Protein AF-A0A382FYE3-F1 (afdb_monomer)

Secondary structure (DSSP, 8-state):
-EEETTTEEEE--TTTTTEEEETTTTEEEEE-TT--SSEEEEETTTTEEEEE---

Organism: NCBI:txid408172

Solvent-accessible surface area (backbone atoms only — not comparable to full-atom values): 3267 Å² total; per-residue (Å²): 111,48,80,39,98,88,68,40,46,31,36,62,48,90,88,45,56,59,38,33,39,25,64,83,76,74,35,49,31,36,50,42,86,87,42,81,79,46,36,34,32,37,33,64,84,79,73,41,80,47,76,47,66,84,128

Mean predicted aligned error: 3.89 Å

Structure (mmCIF, N/CA/C/O backbone):
data_AF-A0A382FYE3-F1
#
_entry.id   AF-A0A382FYE3-F1
#
loop_
_atom_site.group_PDB
_atom_site.id
_atom_site.type_symbol
_atom_site.label_atom_id
_atom_site.label_alt_id
_atom_site.label_comp_id
_atom_site.label_asym_id
_atom_site.label_entity_id
_atom_site.label_seq_id
_atom_site.pdbx_PDB_ins_code
_atom_site.Cartn_x
_atom_site.Cartn_y
_atom_site.Cartn_z
_atom_site.occupancy
_atom_site.B_iso_or_equiv
_atom_site.auth_seq_id
_atom_site.auth_comp_id
_atom_site.auth_asym_id
_atom_site.auth_atom_id
_atom_site.pdbx_PDB_model_num
ATOM 1 N N . TRP A 1 1 ? -3.604 -3.747 -8.937 1.00 86.88 1 TRP A N 1
ATOM 2 C CA . TRP A 1 1 ? -3.579 -2.307 -8.626 1.00 86.88 1 TRP A CA 1
ATOM 3 C C . TRP A 1 1 ? -4.891 -1.934 -7.976 1.00 86.88 1 TRP A C 1
ATOM 5 O O . TRP A 1 1 ? -5.920 -2.434 -8.410 1.00 86.88 1 TRP A O 1
ATOM 15 N N . LEU A 1 2 ? -4.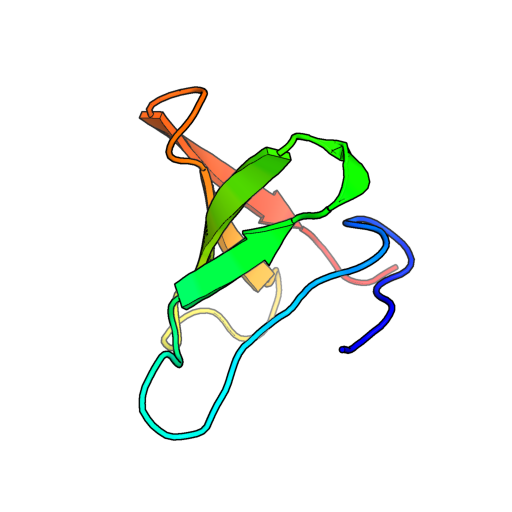846 -1.119 -6.932 1.00 91.25 2 LEU A N 1
ATOM 16 C CA . LEU A 1 2 ? -6.003 -0.581 -6.228 1.00 91.25 2 LEU A CA 1
ATOM 17 C C . LEU A 1 2 ? -5.738 0.895 -5.935 1.00 91.25 2 LEU A C 1
ATOM 19 O O . LEU A 1 2 ? -4.603 1.265 -5.645 1.00 91.25 2 LEU A O 1
ATOM 23 N N . HIS A 1 3 ? -6.761 1.728 -6.058 1.00 89.88 3 HIS A N 1
ATOM 24 C CA . HIS A 1 3 ? -6.655 3.149 -5.758 1.00 89.88 3 HIS A CA 1
ATOM 25 C C . HIS A 1 3 ? -7.270 3.418 -4.386 1.00 89.88 3 HIS A C 1
ATOM 27 O O . HIS A 1 3 ? -8.423 3.062 -4.148 1.00 89.88 3 HIS A O 1
ATOM 33 N N . ASP A 1 4 ? -6.504 4.037 -3.497 1.00 89.50 4 ASP A N 1
ATOM 34 C CA 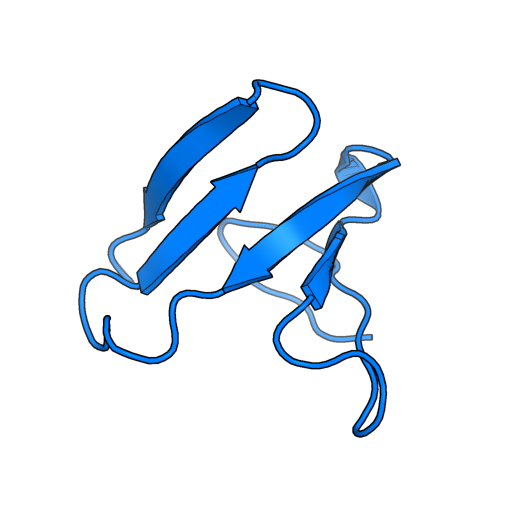. ASP A 1 4 ? -6.964 4.536 -2.205 1.00 89.50 4 ASP A CA 1
ATOM 35 C C . ASP A 1 4 ? -6.872 6.067 -2.200 1.00 89.50 4 ASP A C 1
ATOM 37 O O . ASP A 1 4 ? -5.888 6.634 -2.663 1.00 89.50 4 ASP A O 1
ATOM 41 N N . ASN A 1 5 ? -7.888 6.759 -1.686 1.00 88.88 5 ASN A N 1
ATOM 42 C CA . ASN A 1 5 ? -7.931 8.224 -1.756 1.00 88.88 5 ASN A CA 1
ATOM 43 C C . ASN A 1 5 ? -6.858 8.915 -0.894 1.00 88.88 5 ASN A C 1
ATOM 45 O O . ASN A 1 5 ? -6.519 10.064 -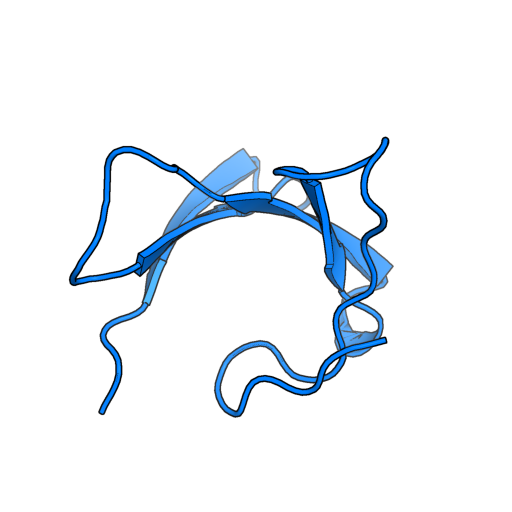1.158 1.00 88.88 5 ASN A O 1
ATOM 49 N N . GLN A 1 6 ? -6.325 8.237 0.125 1.00 88.12 6 GLN A N 1
ATOM 50 C CA . GLN A 1 6 ? -5.314 8.778 1.038 1.00 88.12 6 GLN A CA 1
ATOM 51 C C . GLN A 1 6 ? -3.907 8.289 0.671 1.00 88.12 6 GLN A C 1
ATOM 53 O O . GLN A 1 6 ? -2.935 9.030 0.806 1.00 88.12 6 GLN A O 1
ATOM 58 N N . LEU A 1 7 ? -3.787 7.052 0.181 1.00 88.06 7 LEU A N 1
ATOM 59 C CA . LEU A 1 7 ? -2.511 6.427 -0.179 1.00 88.06 7 LEU A CA 1
ATOM 60 C C . LEU A 1 7 ? -2.206 6.443 -1.689 1.00 88.06 7 LEU A C 1
ATOM 62 O O . LEU A 1 7 ? -1.079 6.148 -2.089 1.00 88.06 7 LEU A O 1
ATOM 66 N N . GLY A 1 8 ? -3.158 6.804 -2.542 1.00 91.94 8 GLY A N 1
ATOM 67 C CA . GLY A 1 8 ? -3.017 6.767 -3.996 1.00 91.94 8 GLY A CA 1
ATOM 68 C C . GLY A 1 8 ? -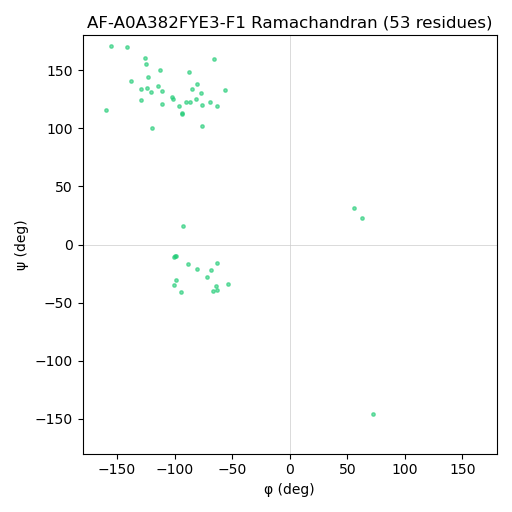3.017 5.343 -4.555 1.00 91.94 8 GLY A C 1
ATOM 69 O O . GLY A 1 8 ? -3.700 4.448 -4.053 1.00 91.94 8 GLY A O 1
ATOM 70 N N . TRP A 1 9 ? -2.250 5.117 -5.623 1.00 94.25 9 TRP A N 1
ATOM 71 C CA . TRP A 1 9 ? -2.165 3.806 -6.262 1.00 94.25 9 TRP A CA 1
ATOM 72 C C . TRP A 1 9 ? -1.306 2.834 -5.460 1.00 94.25 9 TRP A C 1
ATOM 74 O O . TRP A 1 9 ? -0.102 3.034 -5.281 1.00 94.25 9 TRP A O 1
ATOM 84 N N . LEU A 1 10 ? -1.931 1.739 -5.042 1.00 94.75 10 LEU A N 1
ATOM 85 C CA . LEU A 1 10 ? -1.297 0.620 -4.372 1.00 94.75 10 LEU A CA 1
ATOM 86 C C . LEU A 1 10 ? -1.320 -0.635 -5.253 1.00 94.75 10 LEU A C 1
ATOM 88 O O . LEU A 1 10 ? -2.234 -0.875 -6.048 1.00 94.75 10 LEU A O 1
ATOM 92 N N . TRP A 1 11 ? -0.322 -1.487 -5.082 1.00 94.81 11 TRP A N 1
ATOM 93 C CA . TRP A 1 11 ? -0.249 -2.804 -5.691 1.00 94.81 11 TRP A CA 1
ATOM 94 C C . TRP A 1 11 ? -0.065 -3.873 -4.621 1.00 94.81 11 TRP A C 1
ATOM 96 O O . TRP A 1 11 ? 0.740 -3.732 -3.707 1.00 94.81 11 TRP A O 1
ATOM 106 N N . THR A 1 12 ? -0.821 -4.957 -4.737 1.00 95.88 12 THR A N 1
ATOM 107 C CA . THR A 1 12 ? -0.656 -6.169 -3.934 1.00 95.88 12 THR A CA 1
ATOM 108 C C . THR A 1 12 ? -1.231 -7.356 -4.707 1.00 95.88 12 THR A C 1
ATOM 110 O O . THR A 1 12 ? -1.879 -7.177 -5.744 1.00 95.88 12 THR A O 1
ATOM 113 N N . SER A 1 13 ? -0.997 -8.561 -4.203 1.00 93.88 13 SER A N 1
ATOM 114 C CA . SER A 1 13 ? -1.521 -9.824 -4.725 1.00 93.88 13 SER A CA 1
ATOM 115 C C . SER A 1 13 ? -1.884 -10.747 -3.559 1.00 93.88 13 SER A C 1
ATOM 117 O O . SER A 1 13 ? -1.506 -10.473 -2.420 1.00 93.88 13 SER A O 1
ATOM 119 N N . SER A 1 14 ? -2.559 -11.868 -3.824 1.00 92.88 14 SER A N 1
ATOM 120 C CA . SER A 1 14 ? -2.853 -12.894 -2.808 1.00 92.88 14 SER A CA 1
ATOM 121 C C . SER A 1 14 ? -1.610 -13.379 -2.057 1.00 92.88 14 SER A C 1
ATOM 123 O O . SER A 1 14 ? -1.687 -13.677 -0.871 1.00 92.88 14 SER A O 1
ATOM 125 N N . ASN A 1 15 ? -0.462 -13.429 -2.736 1.00 95.00 15 ASN A N 1
ATOM 126 C CA . ASN A 1 15 ? 0.807 -13.896 -2.177 1.00 95.00 15 ASN A CA 1
ATOM 127 C C . ASN A 1 15 ? 1.602 -12.774 -1.494 1.00 95.00 15 ASN A C 1
ATOM 129 O O . ASN A 1 15 ? 2.533 -13.052 -0.745 1.00 95.00 15 ASN A O 1
ATOM 133 N N . THR A 1 16 ? 1.269 -11.513 -1.774 1.00 93.25 16 THR A N 1
ATOM 134 C CA . THR A 1 16 ? 1.977 -10.337 -1.244 1.00 93.25 16 THR A CA 1
ATOM 135 C C . THR A 1 16 ? 1.251 -9.729 -0.048 1.00 93.25 16 THR A C 1
ATOM 137 O O . THR A 1 16 ? 1.890 -9.184 0.853 1.00 93.25 16 THR A O 1
ATOM 140 N N . TYR A 1 17 ? -0.078 -9.835 -0.011 1.00 91.75 17 TYR A N 1
ATOM 141 C CA . TYR A 1 17 ? -0.893 -9.333 1.086 1.00 91.75 17 TYR A CA 1
ATOM 142 C C . TYR A 1 17 ? -0.437 -9.946 2.425 1.00 91.75 17 TYR A C 1
ATOM 144 O O . TYR A 1 17 ? -0.243 -11.161 2.506 1.00 91.75 17 TYR A O 1
ATOM 152 N N . PRO A 1 18 ? -0.260 -9.147 3.494 1.00 94.38 18 PRO A N 1
ATOM 153 C CA . PRO A 1 18 ? -0.721 -7.763 3.680 1.00 94.38 18 PRO A CA 1
ATOM 154 C C . PRO A 1 18 ? 0.272 -6.649 3.287 1.00 94.38 18 PRO A C 1
ATOM 156 O O . PRO A 1 18 ? 0.067 -5.497 3.669 1.00 94.38 18 PRO A O 1
ATOM 159 N N . HIS A 1 19 ? 1.327 -6.944 2.524 1.00 95.38 19 HIS A N 1
ATOM 160 C CA . HIS A 1 19 ? 2.219 -5.911 1.990 1.00 95.38 19 HIS A CA 1
ATOM 161 C C . HIS A 1 19 ? 1.619 -5.262 0.736 1.00 95.38 19 HIS A C 1
ATOM 163 O O . HIS A 1 19 ? 1.058 -5.931 -0.138 1.00 95.38 19 HIS A O 1
ATOM 169 N N . LEU A 1 20 ? 1.746 -3.943 0.648 1.00 94.81 20 LEU A N 1
ATOM 170 C CA . LEU A 1 20 ? 1.202 -3.091 -0.403 1.00 94.81 20 LEU A CA 1
ATOM 171 C C . LEU A 1 20 ? 2.321 -2.197 -0.932 1.00 94.81 20 LEU A C 1
ATOM 173 O O . LEU A 1 20 ? 2.942 -1.466 -0.168 1.00 94.81 20 LEU A O 1
ATOM 177 N N . TYR A 1 21 ? 2.580 -2.231 -2.230 1.00 95.19 21 TYR A N 1
ATOM 178 C CA . TYR A 1 21 ? 3.512 -1.314 -2.871 1.00 95.19 21 TYR A CA 1
ATOM 179 C C . TYR A 1 21 ? 2.783 -0.035 -3.268 1.00 95.19 21 TYR A C 1
ATOM 181 O O . TYR A 1 21 ? 1.814 -0.097 -4.017 1.00 95.19 21 TYR A O 1
ATOM 189 N N . GLN A 1 22 ? 3.237 1.116 -2.789 1.00 94.06 22 GLN A N 1
ATOM 190 C CA . GLN A 1 22 ? 2.676 2.417 -3.131 1.00 94.06 22 GLN A CA 1
ATOM 191 C C . GLN A 1 22 ? 3.436 3.023 -4.311 1.00 94.06 22 GLN A C 1
ATOM 193 O O . GLN A 1 22 ? 4.594 3.415 -4.172 1.00 94.06 22 GLN A O 1
ATOM 198 N N . ALA A 1 23 ? 2.771 3.163 -5.461 1.00 92.94 23 ALA A N 1
ATOM 199 C CA . ALA A 1 23 ? 3.394 3.707 -6.669 1.00 92.94 23 ALA A CA 1
ATOM 200 C C . ALA A 1 23 ? 3.836 5.165 -6.499 1.00 92.94 23 ALA A C 1
ATOM 202 O O . ALA A 1 23 ? 4.915 5.524 -6.955 1.00 92.94 23 ALA A O 1
ATOM 203 N N . ASN A 1 24 ? 3.047 5.991 -5.803 1.00 88.62 24 ASN A N 1
ATOM 204 C CA . ASN A 1 24 ? 3.354 7.416 -5.643 1.00 88.62 24 ASN A CA 1
ATOM 205 C C . ASN A 1 24 ? 4.654 7.670 -4.862 1.00 88.62 24 ASN A C 1
ATOM 207 O O . ASN A 1 24 ? 5.360 8.627 -5.157 1.00 88.62 24 ASN A O 1
ATOM 211 N N . SER A 1 25 ? 4.959 6.842 -3.856 1.00 88.38 25 SER A N 1
ATOM 212 C CA . SER A 1 25 ? 6.170 6.982 -3.030 1.00 88.38 25 SER A CA 1
ATOM 213 C C . SER A 1 25 ? 7.297 6.034 -3.441 1.00 88.38 25 SER A C 1
ATOM 215 O O . SER A 1 25 ? 8.408 6.145 -2.929 1.00 88.38 25 SER A O 1
ATOM 217 N N . GLY A 1 26 ? 7.010 5.071 -4.321 1.00 92.69 26 GLY A N 1
ATOM 218 C CA . GLY A 1 26 ? 7.933 4.002 -4.683 1.00 92.69 26 GLY A CA 1
ATOM 219 C C . GLY A 1 26 ? 8.301 3.081 -3.514 1.00 92.69 26 GLY A C 1
ATOM 220 O O . GLY A 1 26 ? 9.361 2.457 -3.547 1.00 92.69 26 GLY A O 1
ATOM 221 N N . SER A 1 27 ? 7.472 3.007 -2.467 1.00 93.88 27 SER A N 1
ATOM 222 C CA . SER A 1 27 ? 7.788 2.298 -1.222 1.00 93.88 27 SER A CA 1
ATOM 223 C C . SER A 1 27 ? 6.729 1.273 -0.832 1.00 93.88 27 SER A C 1
ATOM 225 O O . SER A 1 27 ? 5.584 1.321 -1.276 1.00 93.88 27 SER A O 1
ATOM 227 N N . TRP A 1 28 ? 7.117 0.339 0.032 1.00 95.12 28 TRP A N 1
ATOM 228 C CA . TRP A 1 28 ? 6.217 -0.656 0.596 1.00 95.12 28 TRP A CA 1
ATOM 229 C C . TRP A 1 28 ? 5.528 -0.139 1.859 1.00 95.12 28 TRP A C 1
ATOM 231 O O . TRP A 1 28 ? 6.092 0.622 2.652 1.00 95.12 28 TRP A O 1
ATOM 241 N N . LEU A 1 29 ? 4.309 -0.620 2.050 1.00 95.00 29 LEU A N 1
ATOM 242 C CA . LEU A 1 29 ? 3.482 -0.479 3.233 1.00 95.00 29 LEU A CA 1
ATOM 243 C C . LEU A 1 29 ? 3.115 -1.882 3.718 1.00 95.00 29 LEU A C 1
ATOM 245 O O . LEU A 1 29 ? 2.870 -2.772 2.906 1.00 95.00 29 LEU A O 1
ATOM 249 N N . TYR A 1 30 ? 3.034 -2.087 5.023 1.00 95.06 30 TYR A N 1
ATOM 250 C CA . TYR A 1 30 ? 2.456 -3.297 5.605 1.00 95.06 30 TYR A CA 1
ATOM 251 C C . TYR A 1 30 ? 1.144 -2.941 6.291 1.00 95.06 30 TYR A C 1
ATOM 253 O O . TYR A 1 30 ? 1.134 -2.101 7.188 1.00 95.06 30 TYR A O 1
ATOM 261 N N . TYR A 1 31 ? 0.041 -3.557 5.870 1.00 93.44 31 TYR A N 1
ATOM 262 C CA . TYR A 1 31 ? -1.261 -3.343 6.494 1.00 93.44 31 TYR A CA 1
ATOM 263 C C . TYR A 1 31 ? -1.414 -4.190 7.761 1.00 93.44 31 TYR A C 1
ATOM 265 O O . TYR A 1 31 ? -1.298 -5.418 7.729 1.00 93.44 31 TYR A O 1
ATOM 273 N N . ASP A 1 32 ? -1.725 -3.536 8.877 1.00 93.12 32 ASP A N 1
ATOM 274 C CA . ASP A 1 32 ? -2.074 -4.220 10.113 1.00 93.12 32 ASP A CA 1
ATOM 275 C C . ASP A 1 32 ? -3.506 -4.759 10.038 1.00 93.12 32 ASP A C 1
ATOM 277 O O . ASP A 1 32 ? -4.489 -4.041 10.224 1.00 93.12 32 ASP A O 1
ATOM 281 N N . LYS A 1 33 ? -3.607 -6.069 9.802 1.00 88.19 33 LYS A N 1
ATOM 282 C CA . LYS A 1 33 ? -4.878 -6.801 9.714 1.00 88.19 33 LYS A CA 1
ATOM 283 C C . LYS A 1 33 ? -5.686 -6.787 11.017 1.00 88.19 33 LYS A C 1
ATOM 285 O O . LYS A 1 33 ? -6.864 -7.140 10.986 1.00 88.19 33 LYS A O 1
ATOM 290 N N . THR A 1 34 ? -5.077 -6.436 12.151 1.00 88.50 34 THR A N 1
ATOM 291 C CA . THR A 1 34 ? -5.788 -6.320 13.433 1.00 88.50 34 THR A CA 1
ATOM 292 C C . THR A 1 34 ? -6.536 -4.989 13.553 1.00 88.50 34 THR A C 1
ATOM 294 O O . THR A 1 34 ? -7.530 -4.903 14.275 1.00 88.50 34 THR A O 1
ATOM 297 N N . SER A 1 35 ? -6.129 -3.980 12.777 1.00 79.88 35 SER A N 1
ATOM 298 C CA . SER A 1 35 ? -6.701 -2.638 12.794 1.00 79.88 35 SER A CA 1
ATOM 299 C C . SER A 1 35 ? -7.797 -2.488 11.737 1.00 79.88 35 SER A C 1
ATOM 301 O O . SER A 1 35 ? -7.533 -2.496 10.531 1.00 79.88 35 SER A O 1
ATOM 303 N N . LYS A 1 36 ? -9.051 -2.336 12.179 1.00 72.94 36 LYS A N 1
ATOM 304 C CA . LYS A 1 36 ? -10.209 -2.148 11.281 1.00 72.94 36 LYS A CA 1
ATOM 305 C C . LYS A 1 36 ? -10.563 -0.677 11.055 1.00 72.94 36 LYS A C 1
ATOM 307 O O . LYS A 1 36 ? -10.886 -0.307 9.931 1.00 72.94 36 LYS A O 1
ATOM 312 N N . SER A 1 37 ? -10.507 0.147 12.100 1.00 78.81 37 SER A N 1
ATOM 313 C CA . SER A 1 37 ? -10.741 1.593 12.030 1.00 78.81 37 SER A CA 1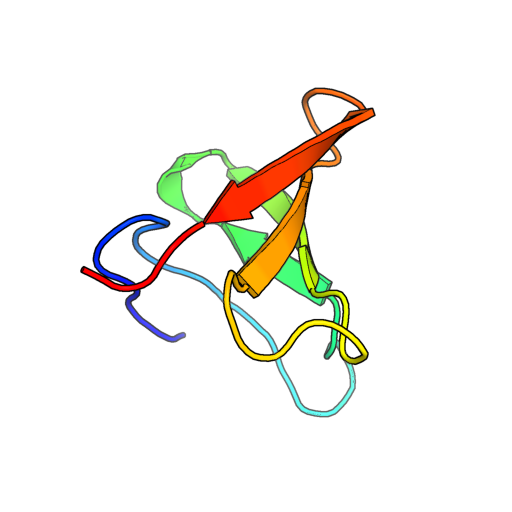
ATOM 314 C C . SER A 1 3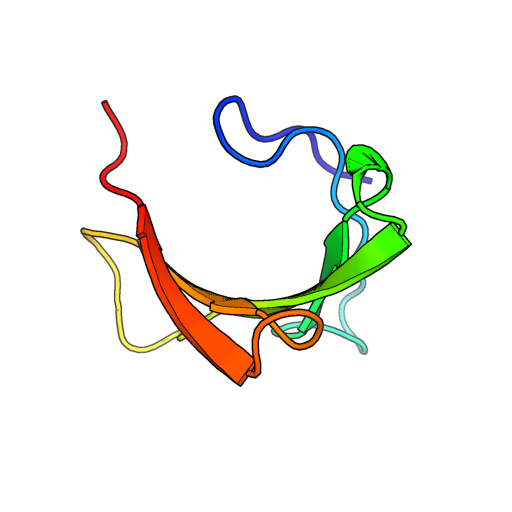7 ? -10.111 2.278 13.256 1.00 78.81 37 SER A C 1
ATOM 316 O O . SER A 1 37 ? -10.545 1.975 14.368 1.00 78.81 37 SER A O 1
ATOM 318 N N . PRO A 1 38 ? -9.095 3.150 13.095 1.00 81.62 38 PRO A N 1
ATOM 319 C CA . PRO A 1 38 ? -8.444 3.533 11.838 1.00 81.62 38 PRO A CA 1
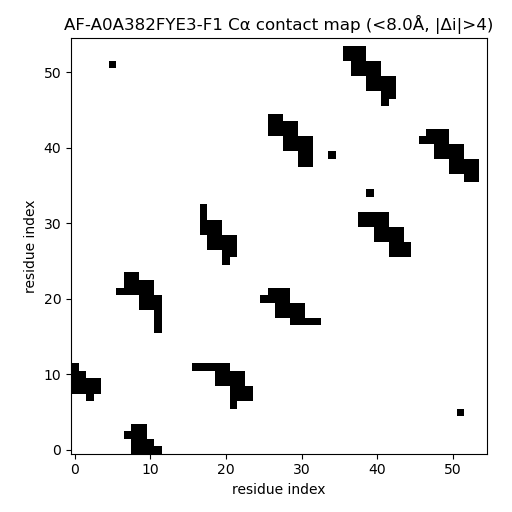ATOM 320 C C . PRO A 1 38 ? -7.695 2.361 11.187 1.00 81.62 38 PRO A C 1
ATOM 322 O O . PRO A 1 38 ? -7.372 1.360 11.827 1.00 81.62 38 PRO A O 1
ATOM 325 N N . ARG A 1 39 ? -7.432 2.450 9.882 1.00 89.06 39 ARG A N 1
ATOM 326 C CA . ARG A 1 39 ? -6.567 1.481 9.196 1.00 89.06 39 ARG A CA 1
ATOM 327 C C . ARG A 1 39 ? -5.126 1.830 9.535 1.00 89.06 39 ARG A C 1
ATOM 329 O O . ARG A 1 39 ? -4.737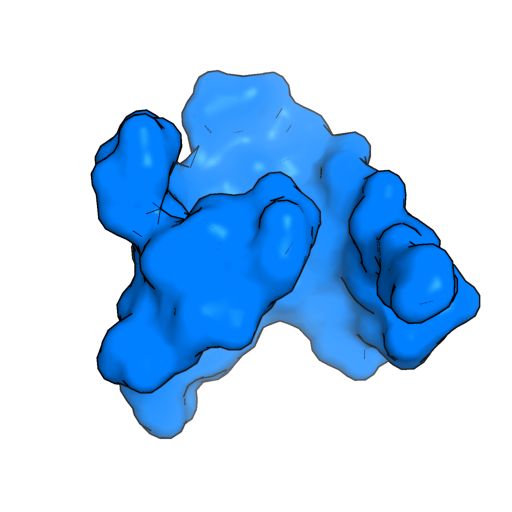 2.984 9.394 1.00 89.06 39 ARG A O 1
ATOM 336 N N . ARG A 1 40 ? -4.329 0.858 9.963 1.00 92.38 40 ARG A N 1
ATOM 337 C CA . ARG A 1 40 ? -2.945 1.100 10.372 1.00 92.38 40 ARG A CA 1
ATOM 338 C C . ARG A 1 40 ? -1.976 0.473 9.378 1.00 92.38 40 ARG A C 1
ATOM 340 O O . ARG A 1 40 ? -2.139 -0.683 8.989 1.00 92.38 40 ARG A O 1
ATOM 347 N N . PHE A 1 41 ? -0.980 1.244 8.960 1.00 93.00 41 PHE A N 1
ATOM 348 C CA . PHE A 1 41 ? 0.021 0.832 7.983 1.00 93.00 41 PHE A CA 1
ATOM 349 C C . PHE A 1 41 ? 1.425 1.115 8.507 1.00 93.00 41 PHE A C 1
ATOM 351 O O . PHE A 1 41 ? 1.697 2.199 9.011 1.00 93.00 41 PHE A O 1
ATOM 358 N N . TYR A 1 42 ? 2.338 0.159 8.378 1.00 94.19 42 TYR A N 1
ATOM 359 C CA . TYR A 1 42 ? 3.757 0.401 8.614 1.00 94.19 42 TYR A CA 1
ATOM 360 C C . TYR A 1 42 ? 4.421 0.826 7.310 1.00 94.19 42 TYR A C 1
ATOM 362 O O . TYR A 1 42 ? 4.369 0.088 6.323 1.00 94.19 42 TYR A O 1
ATOM 370 N N . ARG A 1 43 ? 5.049 2.000 7.294 1.00 93.25 43 ARG A N 1
ATOM 371 C CA . ARG A 1 43 ? 5.730 2.546 6.122 1.00 93.25 43 ARG A CA 1
ATOM 372 C C . ARG A 1 43 ? 7.216 2.220 6.179 1.00 93.25 43 ARG A C 1
ATOM 374 O O . ARG A 1 43 ? 7.930 2.672 7.071 1.00 93.25 43 ARG A O 1
ATOM 381 N N . TYR A 1 44 ? 7.709 1.481 5.188 1.00 91.69 44 TYR A N 1
ATOM 382 C CA . TYR A 1 44 ? 9.113 1.061 5.165 1.00 91.69 44 TYR A CA 1
ATOM 383 C C . TYR A 1 44 ? 10.085 2.208 4.868 1.00 91.69 44 TYR A C 1
ATOM 385 O O . TYR A 1 44 ? 11.220 2.166 5.337 1.00 91.69 44 TYR A O 1
ATOM 393 N N . SER A 1 45 ? 9.658 3.243 4.137 1.00 91.31 45 SER A N 1
ATOM 394 C CA . SER A 1 45 ? 10.511 4.408 3.861 1.00 91.31 45 SER A CA 1
ATOM 395 C C . SER A 1 45 ? 10.825 5.233 5.111 1.00 91.31 45 SER A C 1
ATOM 397 O O . SER A 1 45 ? 11.959 5.675 5.272 1.00 91.31 45 SER A O 1
ATOM 399 N N . THR A 1 46 ? 9.853 5.421 6.006 1.00 92.12 46 THR A N 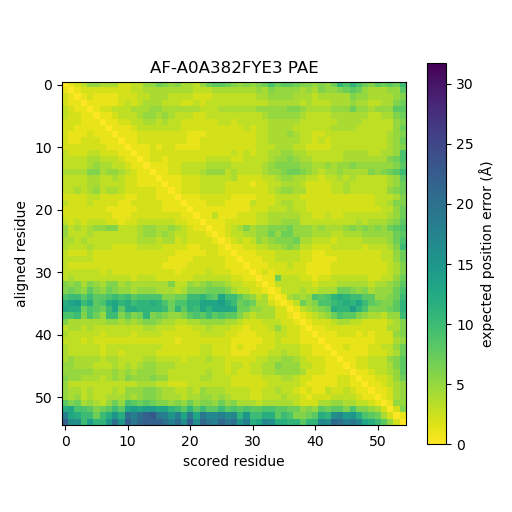1
ATOM 400 C CA . THR A 1 46 ? 10.010 6.201 7.248 1.00 92.12 46 THR A CA 1
ATOM 401 C C . THR A 1 46 ? 10.265 5.328 8.474 1.00 92.12 46 THR A C 1
ATOM 403 O O . THR A 1 46 ? 10.608 5.846 9.533 1.00 92.12 46 THR A O 1
ATOM 406 N N . LYS A 1 47 ? 10.113 4.004 8.338 1.00 92.62 47 LYS A N 1
ATOM 407 C CA . LYS A 1 47 ? 10.182 3.017 9.427 1.00 92.62 47 LYS A CA 1
ATOM 408 C C . LYS A 1 47 ? 9.203 3.318 10.569 1.00 92.62 47 LYS A C 1
ATOM 410 O O . LYS A 1 47 ? 9.480 2.992 11.724 1.00 92.62 47 LYS A O 1
ATOM 415 N N . ALA A 1 48 ? 8.059 3.914 10.241 1.00 93.00 48 ALA A N 1
ATOM 416 C CA . ALA A 1 48 ? 7.056 4.364 11.196 1.00 93.00 48 ALA A CA 1
ATOM 417 C C . ALA A 1 48 ? 5.675 3.768 10.900 1.00 93.00 48 ALA A C 1
ATOM 419 O O . ALA A 1 48 ? 5.356 3.400 9.768 1.00 93.00 48 ALA A O 1
ATOM 420 N N . TRP A 1 49 ? 4.853 3.683 11.945 1.00 91.81 49 TRP A N 1
ATOM 421 C CA . TRP A 1 49 ? 3.436 3.360 11.823 1.00 91.81 49 TRP A CA 1
ATOM 422 C C . TRP A 1 49 ? 2.637 4.625 11.524 1.00 91.81 49 TRP A C 1
ATOM 424 O O . TRP A 1 49 ? 2.815 5.641 12.190 1.00 91.81 49 TRP A O 1
ATOM 434 N N . GLU A 1 50 ? 1.734 4.533 10.558 1.00 90.50 50 GLU A N 1
ATOM 435 C CA . GLU A 1 50 ? 0.784 5.575 10.192 1.00 90.50 50 GLU A CA 1
ATOM 436 C C . GLU A 1 50 ? -0.633 5.028 10.349 1.00 90.50 50 GLU A C 1
ATOM 438 O O . GLU A 1 50 ? -0.961 3.935 9.877 1.00 90.50 50 GLU A O 1
ATOM 443 N N . GLU A 1 51 ? -1.476 5.794 11.030 1.00 91.00 51 GLU A N 1
ATOM 444 C CA . GLU A 1 51 ? -2.894 5.496 11.174 1.00 91.00 51 GLU A CA 1
ATOM 445 C C . GLU A 1 51 ? -3.679 6.389 10.226 1.00 91.00 51 GLU A C 1
ATOM 447 O O . GLU A 1 51 ? -3.524 7.608 10.194 1.00 91.00 51 GLU A O 1
ATOM 452 N N . ILE A 1 52 ? -4.505 5.745 9.416 1.00 84.56 52 ILE A N 1
ATOM 453 C CA . ILE A 1 52 ? -5.289 6.367 8.371 1.00 84.56 52 ILE A CA 1
ATOM 454 C C . ILE A 1 52 ? -6.756 6.097 8.691 1.00 84.56 52 ILE A C 1
ATOM 456 O O . ILE A 1 52 ? -7.294 5.008 8.454 1.00 84.56 52 ILE A O 1
ATOM 460 N N . SER A 1 53 ? -7.406 7.101 9.266 1.00 77.94 53 SER A N 1
ATOM 461 C CA . SER A 1 53 ? -8.850 7.130 9.483 1.00 77.94 53 SER A CA 1
ATOM 462 C C . SER A 1 53 ? -9.533 7.271 8.124 1.00 77.94 53 SER A C 1
ATOM 464 O O . SER A 1 53 ? -9.239 8.216 7.394 1.00 77.94 53 SER A O 1
ATOM 466 N N . GLY A 1 54 ? -10.419 6.342 7.756 1.00 64.56 54 GLY A N 1
ATOM 467 C CA . GLY A 1 54 ? -11.315 6.577 6.622 1.00 64.56 54 GLY A CA 1
ATOM 468 C C . GLY A 1 54 ? -12.209 7.768 6.963 1.00 64.56 54 GLY A C 1
ATOM 469 O O . GLY A 1 54 ? -12.874 7.727 7.996 1.00 64.56 54 GLY A O 1
ATOM 470 N N . GLY A 1 55 ? -12.128 8.835 6.167 1.00 50.16 55 GLY A N 1
ATOM 471 C CA . GLY A 1 55 ? -13.055 9.967 6.237 1.00 50.16 55 GLY A CA 1
ATOM 472 C C . GLY A 1 55 ? -14.375 9.641 5.562 1.00 50.16 55 GLY A C 1
ATOM 473 O O . GLY A 1 55 ? -14.345 8.835 4.602 1.00 50.16 55 GLY A O 1
#

Nearest PDB structures (foldseek):
  1ad5-assembly1_A  TM=6.303E-01  e=3.665E+00  Homo sapiens
  3rbb-assembly1_B  TM=5.689E-01  e=3.455E+00  Homo sapiens
  6igr-assembly1_C  TM=4.617E-01  e=6.606E+00  Deinococcus radiodurans R1 = ATCC 13939 = DSM 20539

Sequence (55 aa):
WLHDNQLGWLWTSSNTYPHLYQANSGSWLYYDKTSKSPRRFYRYSTKAWEEISGG

Radius of gyration: 10.42 Å; Cα contacts (8 Å, |Δi|>4): 100; chains: 1; bounding box: 24×24×22 Å

pLDDT: mean 89.57, std 7.98, range [50.16, 95.88]

Foldseek 3Di:
DDQDPVQGDWDDDPVRPPWIQRPVVRWIWGWDPVDDAQTWIQTPVVRDIDTHGDD